Protein AF-A0AAW3YPC3-F1 (afdb_monomer_lite)

Secondary structure (DSSP, 8-state):
--HHHHHHHHHHHHHHHHHTT--EEEE--SS-SS---HHHHHHHHHHHHT-GGGTT-EEEEEESS-GGGGSGGG--GGG-SEEEE-S-B--THHHHHHHHTT--GGGEEEEE-TTTS-HHHHHHHHHHHHHTT--EEEE--GGGT--HHHHHHHHHHHHHHHH-TT-----------

Organism: NCBI:txid290112

Structure (mmCIF, N/CA/C/O backbone):
data_AF-A0AAW3YPC3-F1
#
_entry.id   AF-A0AAW3YPC3-F1
#
loop_
_atom_site.group_PDB
_atom_site.id
_atom_site.type_symbol
_atom_site.label_atom_id
_atom_site.label_alt_id
_atom_site.label_comp_id
_atom_site.label_asym_id
_atom_site.label_entity_id
_atom_site.label_seq_id
_atom_site.pdbx_PDB_ins_code
_atom_site.Cartn_x
_atom_site.Cartn_y
_atom_site.Cartn_z
_atom_site.occupancy
_atom_site.B_iso_or_equiv
_atom_site.auth_seq_id
_atom_site.auth_comp_id
_atom_site.auth_asym_id
_atom_site.auth_atom_id
_atom_site.pdbx_PDB_model_num
ATOM 1 N N . MET A 1 1 ? 16.795 8.755 -16.588 1.00 81.75 1 MET A N 1
ATOM 2 C CA . MET A 1 1 ? 17.817 7.717 -16.317 1.00 81.75 1 MET A CA 1
ATOM 3 C C . MET A 1 1 ? 17.910 6.808 -17.542 1.00 81.75 1 MET A C 1
ATOM 5 O O . MET A 1 1 ? 16.939 6.751 -18.286 1.00 81.75 1 MET A O 1
ATOM 9 N N . SER A 1 2 ? 19.045 6.158 -17.826 1.00 94.81 2 SER A N 1
ATOM 10 C CA . SER A 1 2 ? 19.078 5.137 -18.890 1.00 94.81 2 SER A CA 1
ATOM 11 C C . SER A 1 2 ? 18.415 3.848 -18.399 1.00 94.81 2 SER A C 1
ATOM 13 O O . SER A 1 2 ? 18.423 3.576 -17.200 1.00 94.81 2 SER A O 1
ATOM 15 N N . GLN A 1 3 ? 17.896 3.026 -19.312 1.00 96.44 3 GLN A N 1
ATOM 16 C CA . GLN A 1 3 ? 17.293 1.740 -18.948 1.00 96.44 3 GLN A CA 1
ATOM 17 C C . GLN A 1 3 ? 18.269 0.839 -18.173 1.00 96.44 3 GLN A C 1
ATOM 19 O O . GLN A 1 3 ? 17.887 0.245 -17.172 1.00 96.44 3 GLN A O 1
ATOM 24 N N . ALA A 1 4 ? 19.545 0.800 -18.572 1.00 98.00 4 ALA A N 1
ATOM 25 C CA . ALA A 1 4 ? 20.574 0.037 -17.863 1.00 98.00 4 ALA A CA 1
ATOM 26 C C . ALA A 1 4 ? 20.749 0.502 -16.407 1.00 98.00 4 ALA A C 1
ATOM 28 O O . ALA A 1 4 ? 20.844 -0.322 -15.504 1.00 98.00 4 ALA A O 1
ATOM 29 N N . ALA A 1 5 ? 20.733 1.816 -16.161 1.00 97.69 5 ALA A N 1
ATOM 30 C CA . ALA A 1 5 ? 20.821 2.343 -14.802 1.00 97.69 5 ALA A CA 1
ATOM 31 C C . ALA A 1 5 ? 19.557 2.034 -13.974 1.00 97.69 5 ALA A C 1
ATOM 33 O O . ALA A 1 5 ? 19.680 1.734 -12.789 1.00 97.69 5 ALA A O 1
ATOM 34 N N . CYS A 1 6 ? 18.368 2.032 -14.591 1.00 97.94 6 CYS A N 1
ATOM 35 C CA . CYS A 1 6 ? 17.129 1.596 -13.936 1.00 97.94 6 CYS A CA 1
ATOM 36 C C . CYS A 1 6 ? 17.179 0.116 -13.531 1.00 97.94 6 CYS A C 1
ATOM 38 O O . CYS A 1 6 ? 16.780 -0.213 -12.418 1.00 97.94 6 CYS A O 1
ATOM 40 N N . ILE A 1 7 ? 17.705 -0.757 -14.399 1.00 98.38 7 ILE A N 1
ATOM 41 C CA . ILE A 1 7 ? 17.885 -2.188 -14.105 1.00 98.38 7 ILE A CA 1
ATOM 42 C C . ILE A 1 7 ? 18.841 -2.368 -12.925 1.00 98.38 7 ILE A C 1
ATOM 44 O O . ILE A 1 7 ? 18.492 -3.024 -11.952 1.00 98.38 7 ILE A O 1
ATOM 48 N N . THR A 1 8 ? 20.009 -1.720 -12.953 1.00 98.50 8 THR A N 1
ATOM 49 C CA . THR A 1 8 ? 20.975 -1.807 -11.847 1.00 98.50 8 THR A CA 1
ATOM 50 C C . THR A 1 8 ? 20.405 -1.279 -10.528 1.00 98.50 8 THR A C 1
ATOM 52 O O . THR A 1 8 ? 20.707 -1.822 -9.467 1.00 98.50 8 THR A O 1
ATOM 55 N N . L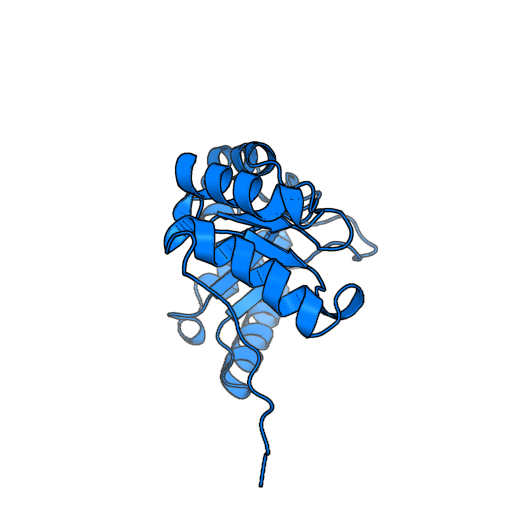EU A 1 9 ? 19.590 -0.219 -10.560 1.00 98.12 9 LEU A N 1
ATOM 56 C CA . LEU A 1 9 ? 18.895 0.263 -9.365 1.00 98.12 9 LEU A CA 1
ATOM 57 C C . LEU A 1 9 ? 17.900 -0.784 -8.844 1.00 98.12 9 LEU A C 1
ATOM 59 O O . LEU A 1 9 ? 17.943 -1.119 -7.663 1.00 98.12 9 LEU A O 1
ATOM 63 N N . ALA A 1 10 ? 17.056 -1.328 -9.722 1.00 98.56 10 ALA A N 1
ATOM 64 C CA . ALA A 1 10 ? 16.091 -2.367 -9.378 1.00 98.56 10 ALA A CA 1
ATOM 65 C C . ALA A 1 10 ? 16.763 -3.612 -8.776 1.00 98.56 10 ALA A C 1
ATOM 67 O O . ALA A 1 10 ? 16.300 -4.125 -7.762 1.00 98.56 10 ALA A O 1
ATOM 68 N N . GLU A 1 11 ? 17.879 -4.068 -9.349 1.00 98.56 11 GLU A N 1
ATOM 69 C CA . GLU A 1 11 ? 18.655 -5.202 -8.832 1.00 98.56 11 GLU A CA 1
ATOM 70 C C . GLU A 1 11 ? 19.138 -4.960 -7.403 1.00 98.56 11 GLU A C 1
ATOM 72 O O . GLU A 1 11 ? 18.956 -5.822 -6.550 1.00 98.56 11 GLU A O 1
ATOM 77 N N . LYS A 1 12 ? 19.677 -3.769 -7.116 1.00 98.69 12 LYS A N 1
ATOM 78 C CA . LYS A 1 12 ? 20.119 -3.413 -5.761 1.00 98.69 12 LYS A CA 1
ATOM 79 C C . LYS A 1 12 ? 18.969 -3.398 -4.764 1.00 98.69 12 LYS A C 1
ATOM 81 O O . LYS A 1 12 ? 19.119 -3.918 -3.666 1.00 98.69 12 LYS A O 1
ATOM 86 N N . MET A 1 13 ? 17.822 -2.843 -5.158 1.00 98.62 13 MET A N 1
ATOM 87 C CA . MET A 1 13 ? 16.628 -2.848 -4.312 1.00 98.62 13 MET A CA 1
ATOM 88 C C . MET A 1 13 ? 16.193 -4.288 -4.015 1.00 98.62 13 MET A C 1
ATOM 90 O O . MET A 1 13 ? 15.977 -4.632 -2.860 1.00 98.62 13 MET A O 1
ATOM 94 N N . VAL A 1 14 ? 16.132 -5.160 -5.027 1.00 98.75 14 VAL A N 1
ATOM 95 C CA . VAL A 1 14 ? 15.781 -6.580 -4.844 1.00 98.75 14 VAL A CA 1
ATOM 96 C C . VAL A 1 14 ? 16.811 -7.320 -3.985 1.00 98.75 14 VAL A C 1
ATOM 98 O O . VAL A 1 14 ? 16.429 -8.152 -3.158 1.00 98.75 14 VAL A O 1
ATOM 101 N N . ASP A 1 15 ? 18.101 -7.038 -4.148 1.00 98.56 15 ASP A N 1
ATOM 102 C CA . ASP A 1 15 ? 19.147 -7.635 -3.320 1.00 98.56 15 ASP A CA 1
ATOM 103 C C . ASP A 1 15 ? 19.001 -7.204 -1.852 1.00 98.56 15 ASP A C 1
ATOM 105 O O . ASP A 1 15 ? 19.067 -8.066 -0.981 1.00 98.56 15 ASP A O 1
ATOM 109 N N . ASP A 1 16 ? 18.702 -5.934 -1.554 1.00 98.50 16 ASP A N 1
ATOM 110 C CA . ASP A 1 16 ? 18.431 -5.476 -0.181 1.00 98.50 16 ASP A CA 1
ATOM 111 C C . ASP A 1 16 ? 17.230 -6.202 0.432 1.00 98.50 16 ASP A C 1
ATOM 113 O O . ASP A 1 16 ? 17.311 -6.719 1.549 1.00 98.50 16 ASP A O 1
ATOM 117 N N . ILE A 1 17 ? 16.133 -6.326 -0.318 1.00 98.31 17 ILE A N 1
ATOM 118 C CA . ILE A 1 17 ? 14.953 -7.064 0.140 1.00 98.31 17 ILE A CA 1
ATOM 119 C C . ILE A 1 17 ? 15.295 -8.512 0.502 1.00 98.31 17 ILE A C 1
ATOM 121 O O . ILE A 1 17 ? 14.795 -9.035 1.497 1.00 98.31 17 ILE A O 1
ATOM 125 N N . ASN A 1 18 ? 16.161 -9.169 -0.266 1.00 97.88 18 ASN A N 1
ATOM 126 C CA . ASN A 1 18 ? 16.576 -10.539 0.027 1.00 97.88 18 ASN A CA 1
ATOM 127 C C . ASN A 1 18 ? 17.592 -10.622 1.171 1.00 97.88 18 ASN A C 1
ATOM 129 O O . ASN A 1 18 ? 17.463 -11.489 2.033 1.00 97.88 18 ASN A O 1
ATOM 133 N N . ASN A 1 19 ? 18.557 -9.706 1.217 1.00 98.31 19 ASN A N 1
ATOM 134 C CA . ASN A 1 19 ? 19.588 -9.656 2.252 1.00 98.31 19 ASN A CA 1
ATOM 135 C C . ASN A 1 19 ? 18.988 -9.440 3.644 1.00 98.31 19 ASN A C 1
ATOM 137 O O . ASN A 1 19 ? 19.455 -10.033 4.616 1.00 98.31 19 ASN A O 1
ATOM 141 N N . PHE A 1 20 ? 17.947 -8.612 3.734 1.00 98.19 20 PHE A N 1
ATOM 142 C CA . PHE A 1 20 ? 17.268 -8.307 4.991 1.00 98.19 20 PHE A CA 1
ATOM 143 C C . PHE A 1 20 ? 16.020 -9.164 5.241 1.00 98.19 20 PHE A C 1
ATOM 145 O O . PHE A 1 20 ? 15.387 -9.012 6.283 1.00 98.19 20 PHE A O 1
ATOM 152 N N . GLY A 1 21 ? 15.671 -10.073 4.324 1.00 97.81 21 GLY A N 1
ATOM 153 C CA . GLY A 1 21 ? 14.504 -10.946 4.467 1.00 97.81 21 GLY A CA 1
ATOM 154 C C . GLY A 1 21 ? 13.173 -10.189 4.499 1.00 97.81 21 GLY A C 1
ATOM 155 O O . GLY A 1 21 ? 12.268 -10.587 5.224 1.00 97.81 21 GLY A O 1
ATOM 156 N N . LEU A 1 22 ? 13.066 -9.091 3.748 1.00 98.44 22 LEU A N 1
ATOM 157 C CA . LEU A 1 22 ? 11.871 -8.252 3.673 1.00 98.44 22 LEU A CA 1
ATOM 158 C C . LEU A 1 22 ? 10.849 -8.809 2.667 1.00 98.44 22 LEU A C 1
ATOM 160 O O . LEU A 1 22 ? 11.186 -9.544 1.728 1.00 98.44 22 LEU A O 1
ATOM 164 N N . ASP A 1 23 ? 9.592 -8.404 2.841 1.00 98.31 23 ASP A N 1
ATOM 165 C CA . ASP A 1 23 ? 8.449 -8.917 2.075 1.00 98.31 23 ASP A CA 1
ATOM 166 C C . ASP A 1 23 ? 8.148 -8.134 0.791 1.00 98.31 23 ASP A C 1
ATOM 168 O O . ASP A 1 23 ? 7.307 -8.551 -0.005 1.00 98.31 23 ASP A O 1
ATOM 172 N N . GLY A 1 24 ? 8.807 -6.996 0.560 1.00 98.19 24 GLY A N 1
ATOM 173 C CA . GLY A 1 24 ? 8.490 -6.154 -0.587 1.00 98.19 24 GLY A CA 1
ATOM 174 C C . GLY A 1 24 ? 9.087 -4.754 -0.550 1.00 98.19 24 GLY A C 1
ATOM 175 O O . GLY A 1 24 ? 9.871 -4.416 0.332 1.00 98.19 24 GLY A O 1
ATOM 176 N N . ILE A 1 25 ? 8.696 -3.949 -1.534 1.00 98.62 25 ILE A N 1
ATOM 177 C CA . ILE A 1 25 ? 9.134 -2.569 -1.755 1.00 98.62 25 ILE A CA 1
ATOM 178 C C . ILE A 1 25 ? 7.890 -1.697 -1.898 1.00 98.62 25 ILE A C 1
ATOM 180 O O . ILE A 1 25 ? 7.039 -1.993 -2.734 1.00 98.62 25 ILE A O 1
ATOM 184 N N . ASN A 1 26 ? 7.834 -0.593 -1.153 1.00 98.25 26 ASN A N 1
ATOM 185 C CA . ASN A 1 26 ? 6.875 0.484 -1.384 1.00 98.25 26 ASN A CA 1
ATOM 186 C C . ASN A 1 26 ? 7.574 1.683 -2.030 1.00 98.25 26 ASN A C 1
ATOM 188 O O . ASN A 1 26 ? 8.608 2.129 -1.533 1.00 98.25 26 ASN A O 1
ATOM 192 N N . ILE A 1 27 ? 7.005 2.211 -3.113 1.00 97.25 27 ILE A N 1
ATOM 193 C CA . ILE A 1 27 ? 7.538 3.375 -3.825 1.00 97.25 27 ILE A CA 1
ATOM 194 C C . ILE A 1 27 ? 6.745 4.625 -3.453 1.00 97.25 27 ILE A C 1
ATOM 196 O O . ILE A 1 27 ? 5.531 4.678 -3.647 1.00 97.25 27 ILE A O 1
ATOM 200 N N . ASP A 1 28 ? 7.457 5.639 -2.981 1.00 95.62 28 ASP A N 1
ATOM 201 C CA . ASP A 1 28 ? 6.935 6.956 -2.634 1.00 95.62 28 ASP A CA 1
ATOM 202 C C . ASP A 1 28 ? 7.843 8.020 -3.270 1.00 95.62 28 ASP A C 1
ATOM 204 O O . ASP A 1 28 ? 9.040 8.071 -2.987 1.00 95.62 28 ASP A O 1
ATOM 208 N N . ASP A 1 29 ? 7.296 8.797 -4.206 1.00 92.50 29 ASP A N 1
ATOM 209 C CA . ASP A 1 29 ? 8.035 9.759 -5.038 1.00 92.50 29 ASP A CA 1
ATOM 210 C C . ASP A 1 29 ? 7.501 11.181 -4.827 1.00 92.50 29 ASP A C 1
ATOM 212 O O . ASP A 1 29 ? 7.025 11.837 -5.749 1.00 92.50 29 ASP A O 1
ATOM 216 N N . GLU A 1 30 ? 7.532 11.638 -3.576 1.00 88.69 30 GLU A N 1
ATOM 217 C CA . GLU A 1 30 ? 6.995 12.946 -3.178 1.00 88.69 30 GLU A CA 1
ATOM 218 C C . GLU A 1 30 ? 8.044 14.070 -3.078 1.00 88.69 30 GLU A C 1
ATOM 220 O O . GLU A 1 30 ? 7.707 15.243 -3.227 1.00 88.69 30 GLU A O 1
ATOM 225 N N . TYR A 1 31 ? 9.320 13.748 -2.831 1.00 89.50 31 TYR A N 1
ATOM 226 C CA . TYR A 1 31 ? 10.343 14.747 -2.451 1.00 89.50 31 TYR A CA 1
ATOM 227 C C . TYR A 1 31 ? 11.542 14.818 -3.403 1.00 89.50 31 TYR A C 1
ATOM 229 O O . TYR A 1 31 ? 12.550 15.475 -3.117 1.00 89.50 31 TYR A O 1
ATOM 237 N N . SER A 1 32 ? 11.447 14.153 -4.551 1.00 87.81 32 SER A N 1
ATOM 238 C CA . SER A 1 32 ? 12.427 14.283 -5.621 1.00 87.81 32 SER A CA 1
ATOM 239 C C . SER A 1 32 ? 12.432 15.726 -6.151 1.00 87.81 32 SER A C 1
ATOM 241 O O . SER A 1 32 ? 11.401 16.271 -6.524 1.00 87.81 32 SER A O 1
ATOM 243 N N . MET A 1 33 ? 13.606 16.365 -6.211 1.00 82.75 33 MET A N 1
ATOM 244 C CA . MET A 1 33 ? 13.745 17.768 -6.661 1.00 82.75 33 MET A CA 1
ATOM 245 C C . MET A 1 33 ? 13.588 17.963 -8.180 1.00 82.75 33 MET A C 1
ATOM 247 O O . MET A 1 33 ? 13.645 19.092 -8.665 1.00 82.75 33 MET A O 1
ATOM 251 N N . GLN A 1 34 ? 13.478 16.879 -8.945 1.00 80.00 34 GLN A N 1
ATOM 252 C CA . GLN A 1 34 ? 13.324 16.903 -10.398 1.00 80.00 34 GLN A CA 1
ATOM 253 C C . GLN A 1 34 ? 11.971 16.316 -10.777 1.00 80.00 34 GLN A C 1
ATOM 255 O O . GLN A 1 34 ? 11.479 15.421 -10.095 1.00 80.00 34 GLN A O 1
ATOM 260 N N . GLU A 1 35 ? 11.404 16.794 -11.885 1.00 74.44 35 GLU A N 1
ATOM 261 C CA . GLU A 1 35 ? 10.170 16.231 -12.428 1.00 74.44 35 GLU A CA 1
ATOM 262 C C . GLU A 1 35 ? 10.322 14.732 -12.716 1.00 74.44 35 GLU A C 1
ATOM 264 O O . GLU A 1 35 ? 11.354 14.261 -13.212 1.00 74.44 35 GLU A O 1
ATOM 269 N N . GLY A 1 36 ? 9.258 13.989 -12.413 1.00 72.12 36 GLY A N 1
ATOM 270 C CA . GLY A 1 36 ? 9.188 12.551 -12.608 1.00 72.12 36 GLY A CA 1
ATOM 271 C C . GLY A 1 36 ? 9.405 12.150 -14.066 1.00 72.12 36 GLY A C 1
ATOM 272 O O . GLY A 1 36 ? 8.710 12.604 -14.974 1.00 72.12 36 GLY A O 1
ATOM 273 N N . ASN A 1 37 ? 10.352 11.243 -14.309 1.00 87.75 37 ASN A N 1
ATOM 274 C CA . ASN A 1 37 ? 10.534 10.635 -15.624 1.00 87.75 37 ASN A CA 1
ATOM 275 C C . ASN A 1 37 ? 9.742 9.324 -15.691 1.00 87.75 37 ASN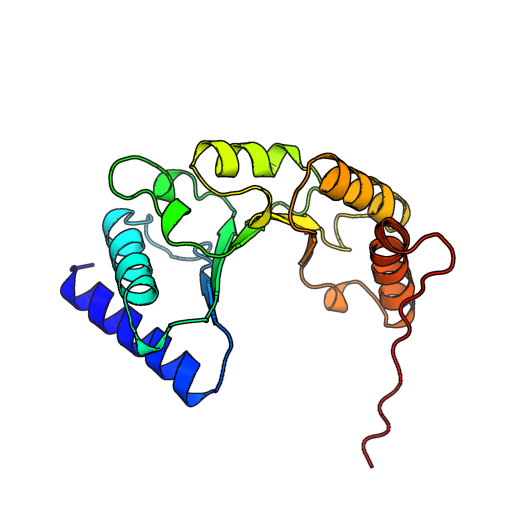 A C 1
ATOM 277 O O . ASN A 1 37 ? 10.220 8.286 -15.226 1.00 87.75 37 ASN A O 1
ATOM 281 N N . THR A 1 38 ? 8.554 9.369 -16.296 1.00 93.19 38 THR A N 1
ATOM 282 C CA . THR A 1 38 ? 7.618 8.230 -16.377 1.00 93.19 38 THR A CA 1
ATOM 283 C C . THR A 1 38 ? 8.255 6.970 -16.964 1.00 93.19 38 THR A C 1
ATOM 285 O O . THR A 1 38 ? 8.052 5.875 -16.448 1.00 93.19 38 THR A O 1
ATOM 288 N N . GLN A 1 39 ? 9.105 7.116 -17.983 1.00 95.81 39 GLN A N 1
ATOM 289 C CA . GLN A 1 39 ? 9.804 5.994 -18.608 1.00 95.81 39 GLN A CA 1
ATOM 290 C C . GLN A 1 39 ? 10.822 5.332 -17.670 1.00 95.81 39 GLN A C 1
ATOM 292 O O . GLN A 1 39 ? 10.909 4.106 -17.619 1.00 95.81 39 GLN A O 1
ATOM 297 N N . SER A 1 40 ? 11.588 6.133 -16.925 1.00 95.69 40 SER A N 1
ATOM 298 C CA . SER A 1 40 ? 12.561 5.628 -15.951 1.00 95.69 40 SER A CA 1
ATOM 299 C C . SER A 1 40 ? 11.849 4.951 -14.784 1.00 95.69 40 SER A C 1
ATOM 301 O O . SER A 1 40 ? 12.266 3.874 -14.369 1.00 95.69 40 SER A O 1
ATOM 303 N N . PHE A 1 41 ? 10.761 5.552 -14.294 1.00 96.50 41 PHE A N 1
ATOM 304 C CA . PHE A 1 41 ? 9.921 4.978 -13.245 1.00 96.50 41 PHE A CA 1
ATOM 305 C C . PHE A 1 41 ? 9.377 3.609 -13.675 1.00 96.50 41 PHE A C 1
ATOM 307 O O . PHE A 1 41 ? 9.595 2.609 -12.993 1.00 96.50 41 PHE A O 1
ATOM 314 N N . TYR A 1 42 ? 8.789 3.534 -14.873 1.00 98.00 42 TYR A N 1
ATOM 315 C CA . TYR A 1 42 ? 8.324 2.281 -15.461 1.00 98.00 42 TYR A CA 1
ATOM 316 C C . TYR A 1 42 ? 9.437 1.234 -15.576 1.00 98.00 42 TYR A C 1
ATOM 318 O O . TYR A 1 42 ? 9.236 0.094 -15.171 1.00 98.00 42 TYR A O 1
ATOM 326 N N . TRP A 1 43 ? 10.626 1.593 -16.077 1.00 98.50 43 TRP A N 1
ATOM 327 C CA . TRP A 1 43 ? 11.733 0.638 -16.203 1.00 98.50 43 TRP A CA 1
ATOM 328 C C . TRP A 1 43 ? 12.213 0.086 -14.862 1.00 98.50 43 TRP A C 1
ATOM 330 O O . TRP A 1 43 ? 12.550 -1.096 -14.798 1.00 98.50 43 TRP A O 1
ATOM 340 N N . VAL A 1 44 ? 12.241 0.900 -13.802 1.00 98.44 44 VAL A N 1
ATOM 341 C CA . VAL A 1 44 ? 12.583 0.416 -12.455 1.00 98.44 44 VAL A CA 1
ATOM 342 C C . VAL A 1 44 ? 11.540 -0.597 -11.987 1.00 98.44 44 VAL A C 1
ATOM 344 O O . VAL A 1 44 ? 11.904 -1.726 -11.661 1.00 98.44 44 VAL A O 1
ATOM 347 N N . LEU A 1 45 ? 10.250 -0.243 -12.019 1.00 98.56 45 LEU A N 1
ATOM 348 C CA . LEU A 1 45 ? 9.177 -1.129 -11.551 1.00 98.56 45 LEU A CA 1
ATOM 349 C C . LEU A 1 45 ? 9.087 -2.409 -12.389 1.00 98.56 45 LEU A C 1
ATOM 351 O O . LEU A 1 45 ? 8.961 -3.495 -11.831 1.00 98.56 45 LEU A O 1
ATOM 355 N N . GLN A 1 46 ? 9.224 -2.305 -13.712 1.00 98.50 46 GLN A N 1
ATOM 356 C CA . GLN A 1 46 ? 9.237 -3.457 -14.613 1.00 98.50 46 GLN A CA 1
ATOM 357 C C . GLN A 1 46 ? 10.404 -4.399 -14.293 1.00 98.50 46 GLN A C 1
ATOM 359 O O . GLN A 1 46 ? 10.227 -5.616 -14.286 1.00 98.50 46 GLN A O 1
ATOM 364 N N . SER A 1 47 ? 11.586 -3.846 -14.007 1.00 98.62 47 SER A N 1
ATOM 365 C CA . SER A 1 47 ? 12.771 -4.642 -13.677 1.00 98.62 47 SER A CA 1
ATOM 366 C C . SER A 1 47 ? 12.640 -5.332 -12.319 1.00 98.62 47 SER A C 1
ATOM 368 O O . SER A 1 47 ? 13.072 -6.472 -12.193 1.00 98.62 47 SER A O 1
ATOM 370 N N . ILE A 1 48 ? 12.024 -4.684 -11.321 1.00 98.75 48 ILE A N 1
ATOM 371 C CA . ILE A 1 48 ? 11.713 -5.313 -10.025 1.00 98.75 48 ILE A CA 1
ATOM 372 C C . ILE A 1 48 ? 10.697 -6.442 -10.225 1.00 98.75 48 ILE A C 1
ATOM 374 O O . ILE A 1 48 ? 10.955 -7.574 -9.824 1.00 98.75 48 ILE A O 1
ATOM 378 N N . HIS A 1 49 ? 9.571 -6.146 -10.881 1.00 98.19 49 HIS A N 1
ATOM 379 C CA . HIS A 1 49 ? 8.474 -7.090 -11.106 1.00 98.19 49 HIS A CA 1
ATOM 380 C C . HIS A 1 49 ? 8.928 -8.343 -11.872 1.00 98.19 49 HIS A C 1
ATOM 382 O O . HIS A 1 49 ? 8.528 -9.454 -11.543 1.00 98.19 49 HIS A O 1
ATOM 388 N N . GLY A 1 50 ? 9.789 -8.178 -12.880 1.00 98.12 50 GLY A N 1
ATOM 389 C CA . GLY A 1 50 ? 10.331 -9.284 -13.673 1.00 98.12 50 GLY A CA 1
ATOM 390 C C . GLY A 1 50 ? 11.515 -10.026 -13.038 1.00 98.12 50 GLY A C 1
ATOM 391 O O . GLY A 1 50 ? 12.029 -10.965 -13.647 1.00 98.12 50 GLY A O 1
ATOM 392 N N . ASN A 1 51 ? 11.993 -9.618 -11.859 1.00 98.50 51 ASN A N 1
ATOM 393 C CA . ASN A 1 51 ? 13.143 -10.247 -11.216 1.00 98.50 51 ASN A CA 1
ATOM 394 C C . ASN A 1 51 ? 12.716 -11.518 -10.469 1.00 98.50 51 ASN A C 1
ATOM 396 O O . ASN A 1 51 ? 11.959 -11.454 -9.505 1.00 98.50 51 ASN A O 1
ATOM 400 N N . SER A 1 52 ? 13.264 -12.676 -10.842 1.00 98.00 52 SER A N 1
ATOM 401 C CA . SER A 1 52 ? 12.921 -13.958 -10.205 1.00 98.00 52 SER A CA 1
ATOM 402 C C . SER A 1 52 ? 13.257 -14.015 -8.710 1.00 98.00 52 SER A C 1
ATOM 404 O O . SER A 1 52 ? 12.635 -14.763 -7.967 1.00 98.00 52 SER A O 1
ATOM 406 N N . LYS A 1 53 ? 14.222 -13.219 -8.228 1.00 98.19 53 LYS A N 1
ATOM 407 C CA . LYS A 1 53 ? 14.522 -13.107 -6.788 1.00 98.19 53 LYS A CA 1
ATOM 408 C C . LYS A 1 53 ? 13.485 -12.272 -6.021 1.00 98.19 53 LYS A C 1
ATOM 410 O O . LYS A 1 53 ? 13.579 -12.151 -4.801 1.00 98.19 53 LYS A O 1
ATOM 415 N N . PHE A 1 54 ? 12.550 -11.640 -6.724 1.00 98.50 54 PHE A N 1
ATOM 416 C CA . PHE A 1 54 ? 11.451 -10.866 -6.157 1.00 98.50 54 PHE A CA 1
ATOM 417 C C . PHE A 1 54 ? 10.109 -11.617 -6.227 1.00 98.50 54 PHE A C 1
ATOM 419 O O . PHE A 1 54 ? 9.081 -11.098 -5.804 1.00 98.50 54 PHE A O 1
ATOM 426 N N . GLU A 1 55 ? 10.102 -12.854 -6.731 1.00 96.69 55 GLU A N 1
ATOM 427 C CA . GLU A 1 55 ? 8.891 -13.666 -6.834 1.00 96.69 55 GLU A CA 1
ATOM 428 C C . GLU A 1 55 ? 8.227 -13.867 -5.459 1.00 96.69 55 GLU A C 1
ATOM 430 O O . GLU A 1 55 ? 8.887 -14.146 -4.456 1.00 96.69 55 GLU A O 1
ATOM 435 N N . GLY A 1 56 ? 6.905 -13.685 -5.409 1.00 96.56 56 GLY A N 1
ATOM 436 C CA . GLY A 1 56 ? 6.113 -13.782 -4.179 1.00 96.56 56 GLY A CA 1
ATOM 437 C C . GLY A 1 56 ? 6.212 -12.576 -3.237 1.00 96.56 56 GLY A C 1
ATOM 438 O O . GLY A 1 56 ? 5.583 -12.595 -2.180 1.00 96.56 56 GLY A O 1
ATOM 439 N N . LYS A 1 57 ? 6.967 -11.530 -3.598 1.00 98.25 57 LYS A N 1
ATOM 440 C CA . LYS A 1 57 ? 7.099 -10.293 -2.816 1.00 98.25 57 LYS A CA 1
ATOM 441 C C . LYS A 1 57 ? 6.151 -9.201 -3.315 1.00 98.25 57 LYS A C 1
ATOM 443 O O . LYS A 1 57 ? 5.660 -9.249 -4.442 1.00 98.25 57 LYS A O 1
ATOM 448 N N . LYS A 1 58 ? 5.891 -8.199 -2.473 1.00 98.31 58 LYS A N 1
ATOM 449 C CA . LYS A 1 58 ? 4.988 -7.084 -2.792 1.00 98.31 58 LYS A CA 1
ATOM 450 C C . LYS A 1 58 ? 5.728 -5.916 -3.436 1.00 98.31 58 LYS A C 1
ATOM 452 O O . LYS A 1 58 ? 6.704 -5.429 -2.876 1.00 98.31 58 LYS A O 1
ATOM 457 N N . LEU A 1 59 ? 5.235 -5.422 -4.567 1.00 98.75 59 LEU A N 1
ATOM 458 C CA . LEU A 1 59 ? 5.660 -4.149 -5.153 1.00 98.75 59 LEU A CA 1
ATOM 459 C C . LEU A 1 59 ? 4.497 -3.168 -5.059 1.00 98.75 59 LEU A C 1
ATOM 461 O O . LEU A 1 59 ? 3.511 -3.302 -5.781 1.00 98.75 59 LEU A O 1
ATOM 465 N N . THR A 1 60 ? 4.598 -2.203 -4.157 1.00 98.62 60 THR A N 1
ATOM 466 C CA . THR A 1 60 ? 3.492 -1.311 -3.809 1.00 98.62 60 THR A CA 1
ATOM 467 C C . THR A 1 60 ? 3.843 0.142 -4.072 1.00 98.62 60 THR A C 1
ATOM 469 O O . THR A 1 60 ? 5.013 0.498 -4.252 1.00 98.62 60 THR A O 1
ATOM 472 N N . LYS A 1 61 ? 2.823 0.998 -4.112 1.00 98.25 61 LYS A N 1
ATOM 473 C CA . LYS A 1 61 ? 3.005 2.429 -4.345 1.00 98.25 61 LYS A CA 1
ATOM 474 C C . LYS A 1 61 ? 2.148 3.274 -3.404 1.00 98.25 61 LYS A C 1
ATOM 476 O O . LYS A 1 61 ? 0.962 3.001 -3.232 1.00 98.25 61 LYS A O 1
ATOM 481 N N . ALA A 1 62 ? 2.759 4.334 -2.878 1.00 97.81 62 ALA A N 1
ATOM 482 C CA . ALA A 1 62 ? 2.075 5.487 -2.310 1.00 97.81 62 ALA A CA 1
ATOM 483 C C . ALA A 1 62 ? 1.408 6.291 -3.441 1.00 97.81 62 ALA A C 1
ATOM 485 O O . ALA A 1 62 ? 2.076 6.747 -4.382 1.00 97.81 62 ALA A O 1
ATOM 486 N N . LEU A 1 63 ? 0.082 6.386 -3.370 1.00 97.44 63 LEU A N 1
ATOM 487 C CA . LEU A 1 63 ? -0.788 6.928 -4.403 1.00 97.44 63 LEU A CA 1
ATOM 488 C C . LEU A 1 63 ? -1.132 8.393 -4.104 1.00 97.44 63 LEU A C 1
ATOM 490 O O . LEU A 1 63 ? -2.085 8.692 -3.379 1.00 97.44 63 LEU A O 1
ATOM 494 N N . TRP A 1 64 ? -0.311 9.299 -4.637 1.00 94.75 64 TRP A N 1
ATOM 495 C CA . TRP A 1 64 ? -0.454 10.747 -4.482 1.00 94.75 64 TRP A CA 1
ATOM 496 C C . TRP A 1 64 ? 0.239 11.500 -5.612 1.00 94.75 64 TRP A C 1
ATOM 498 O O . TRP A 1 64 ? 1.405 11.247 -5.907 1.00 94.75 64 TRP A O 1
ATOM 508 N N . SER A 1 65 ? -0.473 12.450 -6.230 1.00 91.88 65 SER A N 1
ATOM 509 C CA . SER A 1 65 ? 0.057 13.326 -7.289 1.00 91.88 65 SER A CA 1
ATOM 510 C C . SER A 1 65 ? 0.828 12.578 -8.395 1.00 91.88 65 SER A C 1
ATOM 512 O O . SER A 1 65 ? 1.862 13.034 -8.883 1.00 91.88 65 SER A O 1
AT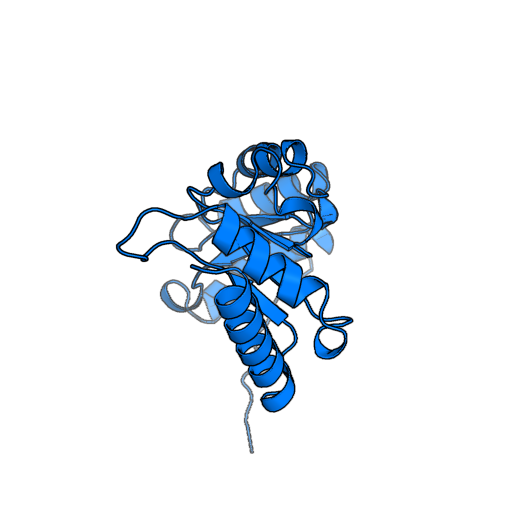OM 514 N N . ASP A 1 66 ? 0.323 11.414 -8.797 1.00 94.12 66 ASP A N 1
ATOM 515 C CA . ASP A 1 66 ? 1.078 10.386 -9.515 1.00 94.12 66 ASP A CA 1
ATOM 516 C C . ASP A 1 66 ? 0.433 9.941 -10.832 1.00 94.12 66 ASP A C 1
ATOM 518 O O . ASP A 1 66 ? 0.907 8.997 -11.466 1.00 94.12 66 ASP A O 1
ATOM 522 N N . SER A 1 67 ? -0.617 10.633 -11.281 1.00 93.94 67 SER A N 1
ATOM 523 C CA . SER A 1 67 ? -1.375 10.296 -12.496 1.00 93.94 67 SER A CA 1
ATOM 524 C C . SER A 1 67 ? -0.493 10.132 -13.740 1.00 93.94 67 SER A C 1
ATOM 526 O O . SER A 1 67 ? -0.788 9.309 -14.609 1.00 93.94 67 SER A O 1
ATOM 528 N N . ILE A 1 68 ? 0.640 10.841 -13.806 1.00 93.19 68 ILE A N 1
ATOM 529 C CA . ILE A 1 68 ? 1.625 10.713 -14.888 1.00 93.19 68 ILE A CA 1
ATOM 530 C C . ILE A 1 68 ? 2.153 9.276 -15.044 1.00 93.19 68 ILE A C 1
ATOM 532 O O . ILE A 1 68 ? 2.391 8.838 -16.171 1.00 93.19 68 ILE A O 1
ATOM 536 N N . TYR A 1 69 ? 2.273 8.514 -13.952 1.00 96.00 69 TYR A N 1
ATOM 537 C CA . TYR A 1 69 ? 2.795 7.141 -13.942 1.00 96.00 69 TYR A CA 1
ATOM 538 C C . TYR A 1 69 ? 1.769 6.093 -14.381 1.00 96.00 69 TYR A C 1
ATOM 540 O O . TYR A 1 69 ? 2.126 4.946 -14.645 1.00 96.00 69 TYR A O 1
ATOM 548 N N . PHE A 1 70 ? 0.507 6.491 -14.520 1.00 96.69 70 PHE A N 1
ATOM 549 C CA . PHE A 1 70 ? -0.599 5.618 -14.903 1.00 96.69 70 PHE A CA 1
ATOM 550 C C . PHE A 1 70 ? -1.128 5.895 -16.316 1.00 96.69 70 PHE A C 1
ATOM 552 O O . PHE A 1 70 ? -2.210 5.452 -16.696 1.00 96.69 70 PHE A O 1
ATOM 559 N N . SER A 1 71 ? -0.357 6.621 -17.127 1.00 91.12 71 SER A N 1
ATOM 560 C CA . SER A 1 71 ? -0.761 7.038 -18.468 1.00 91.12 71 SER A CA 1
ATOM 561 C C . SER A 1 71 ? 0.128 6.445 -19.568 1.00 91.12 71 SER A C 1
ATOM 563 O O . SER A 1 71 ? 1.317 6.178 -19.377 1.00 91.12 71 SER A O 1
ATOM 565 N N . GLY A 1 72 ? -0.460 6.251 -20.753 1.00 91.62 72 GLY A N 1
ATOM 566 C CA . GLY A 1 72 ? 0.262 5.861 -21.967 1.00 91.62 72 GLY A CA 1
ATOM 567 C C . GLY A 1 72 ? 0.936 4.484 -21.903 1.00 91.62 72 GLY A C 1
ATOM 568 O O . GLY A 1 72 ? 0.526 3.594 -21.162 1.00 91.62 72 GLY A O 1
ATOM 569 N N . GLY A 1 73 ? 1.986 4.305 -22.712 1.00 92.75 73 GLY A N 1
ATOM 570 C CA . GLY A 1 73 ? 2.736 3.042 -22.818 1.00 92.75 73 GLY A CA 1
ATOM 571 C C . GLY A 1 73 ? 3.620 2.705 -21.611 1.00 92.75 73 GLY A C 1
ATOM 572 O O . GLY A 1 73 ? 4.251 1.654 -21.600 1.00 92.75 73 GLY A O 1
ATOM 573 N N . THR A 1 74 ? 3.674 3.583 -20.609 1.00 96.06 74 THR A N 1
ATOM 574 C CA . THR A 1 74 ? 4.458 3.419 -19.375 1.00 96.06 74 THR A CA 1
ATOM 575 C C . THR A 1 74 ? 3.569 3.298 -18.138 1.00 96.06 74 THR A C 1
ATOM 577 O O . THR A 1 74 ? 4.033 3.554 -17.032 1.00 96.06 74 THR A O 1
ATOM 580 N N . ASN A 1 75 ? 2.294 2.937 -18.311 1.00 97.62 75 ASN A N 1
ATOM 581 C CA . ASN A 1 75 ? 1.377 2.708 -17.199 1.00 97.62 75 ASN A CA 1
ATOM 582 C C . ASN A 1 75 ? 1.881 1.552 -16.311 1.00 97.62 75 ASN A C 1
ATOM 584 O O . ASN A 1 75 ? 2.097 0.433 -16.786 1.00 97.62 75 ASN A O 1
ATOM 588 N N . VAL A 1 76 ? 2.056 1.832 -15.018 1.00 98.19 76 VAL A N 1
ATOM 589 C CA . VAL A 1 76 ? 2.584 0.880 -14.032 1.00 98.19 76 VAL A CA 1
ATOM 590 C C . VAL A 1 76 ? 1.527 0.039 -13.315 1.00 98.19 76 VAL A C 1
ATOM 592 O O . VAL A 1 76 ? 1.910 -0.844 -12.558 1.00 98.19 76 VAL A O 1
ATOM 595 N N . ALA A 1 77 ? 0.226 0.260 -13.540 1.00 98.25 77 ALA A N 1
ATOM 596 C CA . ALA A 1 77 ? -0.857 -0.399 -12.798 1.00 98.25 77 ALA A CA 1
ATOM 597 C C . ALA A 1 77 ? -0.696 -1.926 -12.726 1.00 98.25 77 ALA A C 1
ATOM 599 O O . ALA A 1 77 ? -0.735 -2.499 -11.645 1.00 98.25 77 ALA A O 1
ATOM 600 N N . SER A 1 78 ? -0.420 -2.567 -13.866 1.00 97.44 78 SER A N 1
ATOM 601 C CA . SER A 1 78 ? -0.239 -4.027 -13.956 1.00 97.44 78 SER A CA 1
ATOM 602 C C . SER A 1 78 ? 1.031 -4.571 -13.285 1.00 97.44 78 SER A C 1
ATOM 604 O O . SER A 1 78 ? 1.171 -5.781 -13.133 1.00 97.44 78 SER A O 1
ATOM 606 N N . LEU A 1 79 ? 1.972 -3.700 -12.910 1.00 98.38 79 LEU A N 1
ATOM 607 C CA . LEU A 1 79 ? 3.222 -4.086 -12.252 1.00 98.38 79 LEU A CA 1
ATOM 608 C C . LEU A 1 79 ? 3.091 -4.085 -10.724 1.00 98.38 79 LEU A C 1
ATOM 610 O O . LEU A 1 79 ? 3.902 -4.720 -10.046 1.00 98.38 79 LEU A O 1
ATOM 614 N N . LEU A 1 80 ? 2.109 -3.353 -10.191 1.00 98.62 80 LEU A N 1
ATOM 615 C CA . LEU A 1 80 ? 1.906 -3.155 -8.760 1.00 98.62 80 LEU A CA 1
ATOM 616 C C . LEU A 1 80 ? 1.063 -4.286 -8.168 1.00 98.62 80 LEU A C 1
ATOM 618 O O . LEU A 1 80 ? 0.044 -4.679 -8.729 1.00 98.62 80 LEU A O 1
ATOM 622 N N . THR A 1 81 ? 1.460 -4.769 -6.993 1.00 98.38 81 THR A N 1
ATOM 623 C CA . THR A 1 81 ? 0.669 -5.727 -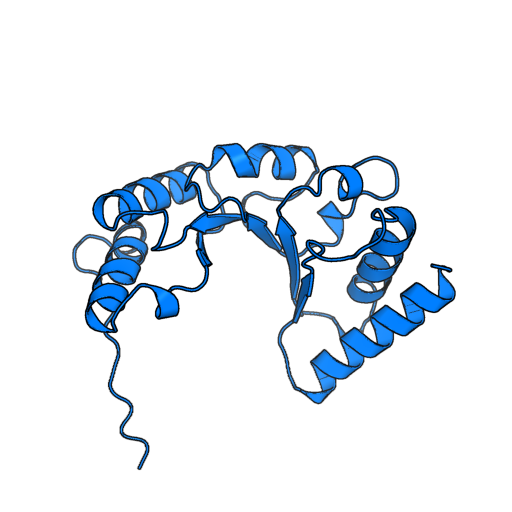6.213 1.00 98.38 81 THR A CA 1
ATOM 624 C C . THR A 1 81 ? -0.398 -5.032 -5.381 1.00 98.38 81 THR A C 1
ATOM 626 O O . THR A 1 81 ? -1.484 -5.574 -5.221 1.00 98.38 81 THR A O 1
ATOM 629 N N . GLU A 1 82 ? -0.084 -3.856 -4.824 1.00 98.56 82 GLU A N 1
ATOM 630 C CA . GLU A 1 82 ? -1.011 -3.057 -4.016 1.00 98.56 82 GLU A CA 1
ATOM 631 C C . GLU A 1 82 ? -0.763 -1.556 -4.223 1.00 98.56 82 GLU A C 1
ATOM 633 O O . GLU A 1 82 ? 0.347 -1.131 -4.558 1.00 98.56 82 GLU A O 1
ATOM 638 N N . GLY A 1 83 ? -1.795 -0.748 -3.998 1.00 98.50 83 GLY A N 1
ATOM 639 C CA . GLY A 1 83 ? -1.719 0.708 -3.980 1.00 98.50 83 GLY A CA 1
ATOM 640 C C . GLY A 1 83 ? -2.309 1.267 -2.691 1.00 98.50 83 GLY A C 1
ATOM 641 O O . GLY A 1 83 ? -3.361 0.812 -2.236 1.00 98.50 83 GLY A O 1
ATOM 642 N N . TYR A 1 84 ? -1.622 2.241 -2.103 1.00 98.31 84 TYR A N 1
ATOM 643 C CA . TYR A 1 84 ? -1.989 2.859 -0.834 1.00 98.31 84 TYR A CA 1
ATOM 644 C C . TYR A 1 84 ? -2.306 4.332 -1.063 1.00 98.31 84 TYR A C 1
ATOM 646 O O . TYR A 1 84 ? -1.417 5.104 -1.399 1.00 98.31 84 TYR A O 1
ATOM 654 N N . GLU A 1 85 ? -3.569 4.711 -0.919 1.00 97.88 85 GLU A N 1
ATOM 655 C CA . GLU A 1 85 ? -4.047 6.090 -1.072 1.00 97.88 85 GLU A CA 1
ATOM 656 C C . GLU A 1 85 ? -3.514 6.985 0.060 1.00 97.88 85 GLU A C 1
ATOM 658 O O . GLU A 1 85 ? -3.490 6.561 1.212 1.00 97.88 85 GLU A O 1
ATOM 663 N N . MET A 1 86 ? -3.021 8.188 -0.264 1.00 96.56 86 MET A N 1
ATOM 664 C CA . MET A 1 86 ? -2.209 9.013 0.656 1.00 96.56 86 MET A CA 1
ATOM 665 C C . MET A 1 86 ? -2.779 10.420 0.921 1.00 96.56 86 MET A C 1
ATOM 667 O O . MET A 1 86 ? -2.120 11.244 1.549 1.00 96.56 86 MET A O 1
ATOM 671 N N . THR A 1 87 ? -3.999 10.739 0.481 1.00 94.50 87 THR A N 1
ATOM 672 C CA . THR A 1 87 ? -4.690 11.980 0.893 1.00 94.50 87 THR A CA 1
ATOM 673 C C . THR A 1 87 ? -5.131 11.916 2.359 1.00 94.50 87 THR A C 1
ATOM 675 O O . THR A 1 87 ? -5.325 12.952 2.995 1.00 94.50 87 THR A O 1
ATOM 678 N N . TYR A 1 88 ? -5.330 10.697 2.880 1.00 94.62 88 TYR A N 1
ATOM 679 C CA . TYR A 1 88 ? -5.846 10.407 4.221 1.00 94.62 88 TYR A CA 1
ATOM 680 C C . TYR A 1 88 ? -7.241 10.979 4.505 1.00 94.62 88 TYR A C 1
ATOM 682 O O . TYR A 1 88 ? -7.621 11.154 5.667 1.00 94.62 88 TYR A O 1
ATOM 690 N N . MET A 1 89 ? -8.010 11.287 3.456 1.00 90.50 89 MET A N 1
ATOM 691 C CA . MET A 1 89 ? -9.328 11.913 3.581 1.00 90.50 89 MET A CA 1
ATOM 692 C C . MET A 1 89 ? -10.445 10.920 3.927 1.00 90.50 89 MET A C 1
ATOM 694 O O . MET A 1 89 ? -11.538 11.348 4.297 1.00 90.50 89 MET A O 1
ATOM 698 N N . GLY A 1 90 ? -10.194 9.609 3.828 1.00 91.69 90 GLY A N 1
ATOM 699 C CA . GLY A 1 90 ? -11.200 8.586 4.121 1.00 91.69 90 GLY A CA 1
ATOM 700 C C . GLY A 1 90 ? -12.344 8.519 3.101 1.00 91.69 90 GLY A C 1
ATOM 701 O O . GLY A 1 90 ? -13.428 8.046 3.437 1.00 91.69 90 GLY A O 1
ATOM 702 N N . ASP A 1 91 ? -12.115 8.968 1.865 1.00 95.69 91 ASP A N 1
ATOM 703 C CA . ASP A 1 91 ? -13.087 8.915 0.769 1.00 95.69 91 ASP A CA 1
ATOM 704 C C . ASP A 1 91 ? -12.680 7.864 -0.277 1.00 95.69 91 ASP A C 1
ATOM 706 O O . ASP A 1 91 ? -11.693 8.021 -0.994 1.00 95.69 91 ASP A O 1
ATOM 710 N N . VAL A 1 92 ? -13.466 6.789 -0.387 1.00 97.00 92 VAL A N 1
ATOM 711 C CA . VAL A 1 92 ? -13.225 5.686 -1.335 1.00 97.00 92 VAL A CA 1
ATOM 712 C C . VAL A 1 92 ? -13.234 6.122 -2.803 1.00 97.00 92 VAL A C 1
ATOM 714 O O . VAL A 1 92 ? -12.629 5.435 -3.623 1.00 97.00 92 VAL A O 1
ATOM 717 N N . SER A 1 93 ? -13.867 7.247 -3.156 1.00 97.12 93 SER A N 1
ATOM 718 C CA . SER A 1 93 ? -13.886 7.737 -4.544 1.00 97.12 93 SER A CA 1
ATOM 719 C C . SER A 1 93 ? -12.495 8.132 -5.051 1.00 97.12 93 SER A C 1
ATOM 721 O O . SER A 1 93 ? -12.228 8.102 -6.252 1.00 97.12 93 SER A O 1
ATOM 723 N N . LEU A 1 94 ? -11.561 8.415 -4.138 1.00 96.94 94 LEU A N 1
ATOM 724 C CA . LEU A 1 94 ? -10.165 8.713 -4.459 1.00 96.94 94 LEU A CA 1
ATOM 725 C C . LEU A 1 94 ? -9.425 7.501 -5.045 1.00 96.94 94 LEU A C 1
ATOM 727 O O . LEU A 1 94 ? -8.440 7.675 -5.767 1.00 96.94 94 LEU A O 1
ATOM 731 N N . LEU A 1 95 ? -9.930 6.287 -4.790 1.00 98.25 95 LEU A N 1
ATOM 732 C CA . LEU A 1 95 ? -9.416 5.040 -5.357 1.00 98.25 95 LEU A CA 1
ATOM 733 C C . LEU A 1 95 ? -9.926 4.766 -6.778 1.00 98.25 95 LEU A C 1
ATOM 735 O O . LEU A 1 95 ? -9.259 4.057 -7.535 1.00 98.25 95 LEU A O 1
ATOM 739 N N . ASP A 1 96 ? -11.069 5.337 -7.171 1.00 97.06 96 ASP A N 1
ATOM 740 C CA . ASP A 1 96 ? -11.738 5.007 -8.438 1.00 97.06 96 ASP A CA 1
ATOM 741 C C . ASP A 1 96 ? -10.866 5.334 -9.660 1.00 97.06 96 ASP A C 1
ATOM 743 O O . ASP A 1 96 ? -10.922 4.634 -10.674 1.00 97.06 96 ASP A O 1
ATOM 747 N N . GLN A 1 97 ? -10.019 6.365 -9.572 1.00 96.88 97 GLN A N 1
ATOM 748 C CA . GLN A 1 97 ? -9.081 6.697 -10.648 1.00 96.88 97 GLN A CA 1
ATOM 749 C C . GLN A 1 97 ? -8.067 5.570 -10.898 1.00 96.88 97 GLN A C 1
ATOM 751 O O . GLN A 1 97 ? -7.755 5.267 -12.046 1.00 96.88 97 GLN A O 1
ATOM 756 N N . TYR A 1 98 ? -7.601 4.887 -9.849 1.00 98.25 98 TYR A N 1
ATOM 757 C CA . TYR A 1 98 ? -6.619 3.807 -9.974 1.00 98.25 98 TYR A CA 1
ATOM 758 C C . TYR A 1 98 ? -7.250 2.532 -10.530 1.00 98.25 98 TYR A C 1
ATOM 760 O O . TYR A 1 98 ? -6.603 1.795 -11.275 1.00 98.25 98 TYR A O 1
ATOM 768 N N . VAL A 1 99 ? -8.547 2.333 -10.277 1.00 98.31 99 VAL A N 1
ATOM 769 C CA . VAL A 1 99 ? -9.341 1.312 -10.971 1.00 98.31 99 VAL A CA 1
ATOM 770 C C . VAL A 1 99 ? -9.416 1.614 -12.469 1.00 98.31 99 VAL A C 1
ATOM 772 O O . VAL A 1 99 ? -9.189 0.727 -13.289 1.00 98.31 99 VAL A O 1
ATOM 775 N N . GLN A 1 100 ? -9.661 2.871 -12.854 1.00 97.44 100 GLN A N 1
ATOM 776 C CA . GLN A 1 100 ? -9.666 3.280 -14.268 1.00 97.44 100 GLN A CA 1
ATOM 777 C C . GLN A 1 100 ? -8.288 3.132 -14.930 1.00 97.44 100 GLN A C 1
ATOM 779 O O . GLN A 1 100 ? -8.208 2.837 -16.122 1.00 97.44 100 GLN A O 1
ATOM 784 N N . TYR A 1 101 ? -7.208 3.283 -14.161 1.00 97.44 101 TYR A N 1
ATOM 785 C CA . TYR A 1 101 ? -5.844 3.022 -14.621 1.00 97.44 101 TYR A CA 1
ATOM 786 C C . TYR A 1 101 ? -5.504 1.532 -14.761 1.00 97.44 101 TYR A C 1
ATOM 788 O O . TYR A 1 101 ? -4.463 1.208 -15.337 1.00 97.44 101 TYR A O 1
ATOM 796 N N . GLY A 1 102 ? -6.382 0.637 -14.300 1.00 97.94 102 GLY A N 1
ATOM 797 C CA . GLY A 1 102 ? -6.268 -0.809 -14.477 1.00 97.94 102 GLY A CA 1
ATOM 798 C C . GLY A 1 102 ? -5.818 -1.579 -13.238 1.00 97.94 102 GLY A C 1
ATOM 799 O O . GLY A 1 102 ? -5.434 -2.736 -13.379 1.00 97.94 102 GLY A O 1
ATOM 800 N N . MET A 1 103 ? -5.832 -0.971 -12.047 1.00 98.56 103 MET A N 1
ATOM 801 C CA . MET A 1 103 ? -5.623 -1.705 -10.795 1.00 98.56 103 MET A CA 1
ATOM 802 C C . MET A 1 103 ? -6.918 -2.374 -10.327 1.00 98.56 103 MET A C 1
ATOM 804 O O . MET A 1 103 ? -8.011 -1.822 -10.461 1.00 98.56 103 MET A O 1
ATOM 808 N N . ASP A 1 104 ? -6.794 -3.544 -9.709 1.00 98.31 104 ASP A N 1
ATOM 809 C CA . ASP A 1 104 ? -7.934 -4.217 -9.095 1.00 98.31 104 ASP A CA 1
ATOM 810 C C . ASP A 1 104 ? -8.332 -3.536 -7.782 1.00 98.31 104 ASP A C 1
ATOM 812 O O . ASP A 1 104 ? -7.485 -3.177 -6.963 1.00 98.31 104 ASP A O 1
ATOM 816 N N . LYS A 1 105 ? -9.639 -3.430 -7.513 1.00 98.56 105 LYS A N 1
ATOM 817 C CA . LYS A 1 105 ? -10.134 -2.913 -6.223 1.00 98.56 105 LYS A CA 1
ATOM 818 C C . LYS A 1 105 ? -9.579 -3.693 -5.027 1.00 98.56 105 LYS A C 1
ATOM 820 O O . LYS A 1 105 ? -9.242 -3.103 -4.005 1.00 98.56 105 LYS A O 1
ATOM 825 N N . SER A 1 106 ? -9.410 -5.006 -5.179 1.00 98.12 106 SER A N 1
ATOM 826 C CA . SER A 1 106 ? -8.816 -5.889 -4.169 1.00 98.12 106 SER A CA 1
ATOM 827 C C . SER A 1 106 ? -7.315 -5.677 -3.946 1.00 98.12 106 SER A C 1
ATOM 829 O O . SER A 1 106 ? -6.757 -6.304 -3.051 1.00 98.12 106 SER A O 1
ATOM 831 N N . ALA A 1 107 ? -6.666 -4.815 -4.731 1.00 98.44 107 ALA A N 1
ATOM 832 C CA . ALA A 1 107 ? -5.282 -4.382 -4.546 1.00 98.44 107 ALA A CA 1
ATOM 833 C C . ALA A 1 107 ? -5.179 -2.953 -3.976 1.00 98.44 107 ALA A C 1
ATOM 835 O O . ALA A 1 107 ? -4.082 -2.465 -3.719 1.00 98.44 107 ALA A O 1
ATOM 836 N N . LEU A 1 108 ? -6.300 -2.253 -3.787 1.00 98.81 108 LEU A N 1
ATOM 837 C CA . LEU A 1 108 ? -6.321 -0.843 -3.406 1.00 98.81 108 LEU A CA 1
ATOM 838 C C . LEU A 1 108 ? -6.775 -0.664 -1.959 1.00 98.81 108 LEU A C 1
ATOM 840 O O . LEU A 1 108 ? -7.841 -1.148 -1.566 1.00 98.81 108 LEU A O 1
ATOM 844 N N . LEU A 1 109 ? -5.966 0.051 -1.177 1.00 98.69 109 LEU A N 1
ATOM 845 C CA . LEU A 1 109 ? -6.253 0.383 0.213 1.00 98.69 109 LEU A CA 1
ATOM 846 C C . LEU A 1 109 ? -6.439 1.893 0.364 1.00 98.69 109 LEU A C 1
ATOM 848 O O . LEU A 1 109 ? -5.629 2.686 -0.121 1.00 98.69 109 LEU A O 1
ATOM 852 N N . LEU A 1 110 ? -7.493 2.278 1.078 1.00 98.69 110 LEU A N 1
ATOM 853 C CA . LEU A 1 110 ? -7.830 3.673 1.346 1.00 98.69 110 LEU A CA 1
ATOM 854 C C . LEU A 1 110 ? -6.968 4.241 2.478 1.00 98.69 110 LEU A C 1
ATOM 856 O O . LEU A 1 110 ? -6.866 3.623 3.538 1.00 98.69 110 LEU A O 1
ATOM 860 N N . GLY A 1 111 ? -6.405 5.432 2.294 1.00 97.94 111 GLY A N 1
ATOM 861 C CA . GLY A 1 111 ? -5.646 6.118 3.325 1.00 97.94 111 GLY A CA 1
ATOM 862 C C . GLY A 1 111 ? -6.545 6.709 4.398 1.00 97.94 111 GLY A C 1
ATOM 863 O O . GLY A 1 111 ? -7.486 7.453 4.113 1.00 97.94 111 GLY A O 1
ATOM 864 N N . ILE A 1 112 ? -6.206 6.443 5.656 1.00 97.75 112 ILE A N 1
ATOM 865 C CA . ILE A 1 112 ? -6.722 7.166 6.819 1.00 97.75 112 ILE A CA 1
ATOM 866 C C . ILE A 1 112 ? -5.568 7.536 7.751 1.00 97.75 112 ILE A C 1
ATOM 868 O O . ILE A 1 112 ? -4.520 6.889 7.775 1.00 97.75 112 ILE A O 1
ATOM 872 N N . SER A 1 113 ? -5.758 8.575 8.554 1.00 96.38 113 SER A N 1
ATOM 873 C CA . SER A 1 113 ? -4.775 9.014 9.546 1.00 96.38 113 SER A CA 1
ATOM 874 C C . SER A 1 113 ? -5.507 9.478 10.793 1.00 96.38 113 SER A C 1
ATOM 876 O O . SER A 1 113 ? -6.435 10.273 10.659 1.00 96.38 113 SER A O 1
ATOM 878 N N . PRO A 1 114 ? -5.077 9.108 12.010 1.00 95.44 114 PRO A N 1
ATOM 879 C CA . PRO A 1 114 ? -5.696 9.635 13.224 1.00 95.44 114 PRO A CA 1
ATOM 880 C C . PRO A 1 114 ? -5.614 11.166 13.365 1.00 95.44 114 PRO A C 1
ATOM 882 O O . PRO A 1 114 ? -6.348 11.745 14.160 1.00 95.44 114 PRO A O 1
ATOM 885 N N . GLN A 1 115 ? -4.753 11.834 12.588 1.00 94.88 115 GLN A N 1
ATOM 886 C CA . GLN A 1 115 ? -4.717 13.296 12.498 1.00 94.88 115 GLN A CA 1
ATOM 887 C C . GLN A 1 115 ? -5.948 13.885 11.799 1.00 94.88 115 GLN A C 1
ATOM 889 O O . GLN A 1 115 ? -6.407 14.965 12.169 1.00 94.88 115 GLN A O 1
ATOM 894 N N . PHE A 1 116 ? -6.454 13.201 10.771 1.00 94.25 116 PHE A N 1
ATOM 895 C CA . PHE A 1 116 ? -7.498 13.704 9.867 1.00 94.25 116 PHE A CA 1
ATOM 896 C C . PHE A 1 116 ? -8.809 12.917 9.980 1.00 94.25 116 PHE A C 1
ATOM 898 O O . PHE A 1 116 ? -9.870 13.393 9.581 1.00 94.25 116 PHE A O 1
ATOM 905 N N . THR A 1 117 ? -8.756 11.727 10.569 1.00 95.75 117 THR A N 1
ATOM 906 C CA . THR A 1 117 ? -9.870 10.802 10.734 1.00 95.75 117 THR A CA 1
ATOM 907 C C . THR A 1 117 ? -10.209 10.680 12.214 1.00 95.75 117 THR A C 1
ATOM 909 O O . THR A 1 117 ? -9.527 10.003 12.981 1.00 95.75 117 THR A O 1
ATOM 912 N N . ALA A 1 118 ? -11.295 11.332 12.629 1.00 94.88 118 ALA A N 1
ATOM 913 C CA . ALA A 1 118 ? -11.815 11.177 13.982 1.00 94.88 118 ALA A CA 1
ATOM 914 C C . ALA A 1 118 ? -12.270 9.729 14.230 1.00 94.88 118 ALA A C 1
ATOM 916 O O . ALA A 1 118 ? -12.862 9.105 13.349 1.00 94.88 118 ALA A O 1
ATOM 917 N N . LEU A 1 119 ? -12.072 9.229 15.456 1.00 96.25 119 LEU A N 1
ATOM 918 C CA . LEU A 1 119 ? -12.463 7.874 15.872 1.00 96.25 119 LEU A CA 1
ATOM 919 C C . LEU A 1 119 ? -13.916 7.531 15.496 1.00 96.25 119 LEU A C 1
ATOM 921 O O . LEU A 1 119 ? -14.182 6.441 15.001 1.00 96.25 119 LEU A O 1
ATOM 925 N N . SER A 1 120 ? -14.841 8.482 15.667 1.00 97.00 120 SER A N 1
ATOM 926 C CA . SER A 1 120 ? -16.267 8.316 15.349 1.00 97.00 120 SER A CA 1
ATOM 927 C C . SER A 1 120 ? -16.556 8.011 13.876 1.00 97.00 120 SER A C 1
ATOM 929 O O . SER A 1 120 ? -17.637 7.521 13.565 1.00 97.00 120 SER A O 1
ATOM 931 N N . ASN A 1 121 ? -15.618 8.315 12.975 1.00 97.62 121 ASN A N 1
ATOM 932 C CA . ASN A 1 121 ? -15.769 8.136 11.532 1.00 97.62 121 ASN A CA 1
ATOM 933 C C . ASN A 1 121 ? -15.050 6.882 11.018 1.00 97.62 121 ASN A C 1
ATOM 935 O O . ASN A 1 121 ? -15.292 6.463 9.891 1.00 97.62 121 ASN A O 1
ATOM 939 N N . VAL A 1 122 ? -14.166 6.272 11.815 1.00 97.62 122 VAL A N 1
ATOM 940 C CA . VAL A 1 122 ? -13.336 5.137 11.376 1.00 97.62 122 VAL A CA 1
ATOM 941 C C . VAL A 1 122 ? -14.199 3.986 10.870 1.00 97.62 122 VAL A C 1
ATOM 943 O O . VAL A 1 122 ? -13.945 3.450 9.792 1.00 97.62 122 VAL A O 1
ATOM 946 N N . ARG A 1 123 ? -15.251 3.642 11.618 1.00 97.06 123 ARG A N 1
ATOM 947 C CA . ARG A 1 123 ? -16.134 2.533 11.267 1.00 97.06 123 ARG A CA 1
ATOM 948 C C . ARG A 1 123 ? -16.914 2.783 9.979 1.00 97.06 123 ARG A C 1
ATOM 950 O O . ARG A 1 123 ? -16.912 1.926 9.108 1.00 97.06 123 ARG A O 1
ATOM 957 N N . SER A 1 124 ? -17.508 3.967 9.812 1.00 97.88 124 SER A N 1
ATOM 958 C CA . SER A 1 124 ? -18.258 4.288 8.590 1.00 97.88 124 SER A CA 1
ATOM 959 C C . SER A 1 124 ? -17.362 4.332 7.349 1.00 97.88 124 SER A C 1
ATOM 961 O O . SER A 1 124 ? -17.786 3.925 6.267 1.00 97.88 124 SER A O 1
ATOM 963 N N . ILE A 1 125 ? -16.106 4.766 7.496 1.00 98.38 125 ILE A N 1
ATOM 964 C CA . ILE A 1 125 ? -15.107 4.696 6.421 1.00 98.38 125 ILE A CA 1
ATOM 965 C C . ILE A 1 125 ? -14.799 3.234 6.073 1.00 98.38 125 ILE A C 1
ATOM 967 O O . ILE A 1 125 ? -14.823 2.866 4.899 1.00 98.38 125 ILE A O 1
ATOM 971 N N . CYS A 1 126 ? -14.564 2.381 7.073 1.00 98.31 126 CYS A N 1
ATOM 972 C CA . CYS A 1 126 ? -14.312 0.957 6.848 1.00 98.31 126 CYS A CA 1
ATOM 973 C C . CYS A 1 126 ? -15.526 0.246 6.218 1.00 98.31 126 CYS A C 1
ATOM 975 O O . CYS A 1 126 ? -15.347 -0.566 5.310 1.00 98.31 126 CYS A O 1
ATOM 977 N N . ASP A 1 127 ? -16.754 0.589 6.625 1.00 98.19 127 ASP A N 1
ATOM 978 C CA . ASP A 1 127 ? -17.989 0.076 6.014 1.00 98.19 127 ASP A CA 1
ATOM 979 C C . ASP A 1 127 ? -18.059 0.453 4.526 1.00 98.19 127 ASP A C 1
ATOM 981 O O . ASP A 1 127 ? -18.442 -0.368 3.686 1.00 98.19 127 ASP A O 1
ATOM 985 N N . SER A 1 128 ? -17.648 1.678 4.180 1.00 98.12 128 SER A N 1
ATOM 986 C CA . SER A 1 128 ? -17.577 2.145 2.791 1.00 98.12 128 SER A CA 1
ATOM 987 C C . SER A 1 128 ? -16.545 1.365 1.974 1.00 98.12 128 SER A C 1
ATOM 989 O O . SER A 1 128 ? -16.846 0.936 0.858 1.00 98.12 128 SER A O 1
ATOM 991 N N . VAL A 1 129 ? -15.356 1.114 2.532 1.00 98.56 129 VAL A N 1
ATOM 992 C CA . VAL A 1 129 ? -14.302 0.295 1.903 1.00 98.56 129 VAL A CA 1
ATOM 993 C C . VAL A 1 129 ? -14.818 -1.112 1.590 1.00 98.56 129 VAL A C 1
ATOM 995 O O . VAL A 1 129 ? -14.705 -1.561 0.447 1.00 98.56 129 VAL A O 1
ATOM 998 N N . ILE A 1 130 ? -15.451 -1.776 2.565 1.00 97.81 130 ILE A N 1
ATOM 999 C CA . ILE A 1 130 ? -16.023 -3.121 2.389 1.00 97.81 130 ILE A CA 1
ATOM 1000 C C . ILE A 1 130 ? -17.142 -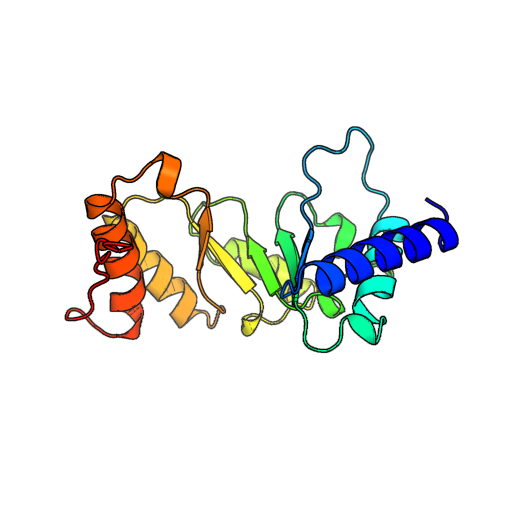3.104 1.344 1.00 97.81 130 ILE A C 1
ATOM 1002 O O . ILE A 1 130 ? -17.132 -3.912 0.415 1.00 97.81 130 ILE A O 1
ATOM 1006 N N . SER A 1 131 ? -18.085 -2.165 1.454 1.00 97.81 131 SER A N 1
ATOM 1007 C CA . SER A 1 131 ? -19.240 -2.070 0.549 1.00 97.81 131 SER A CA 1
ATOM 1008 C C . SER A 1 131 ? -18.835 -1.809 -0.902 1.00 97.81 131 SER A C 1
ATOM 1010 O O . SER A 1 131 ? -19.538 -2.217 -1.825 1.00 97.81 131 SER A O 1
ATOM 1012 N N . ASN A 1 132 ? 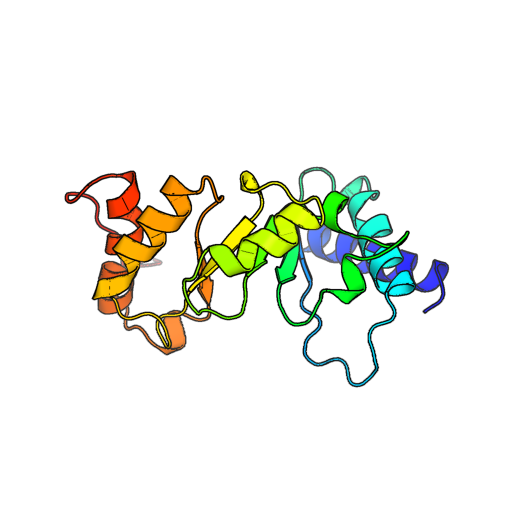-17.690 -1.157 -1.112 1.00 98.19 132 ASN A N 1
ATOM 1013 C CA . ASN A 1 132 ? -17.142 -0.875 -2.436 1.00 98.19 132 ASN A CA 1
ATOM 1014 C C . ASN A 1 132 ? -16.142 -1.927 -2.938 1.00 98.19 132 ASN A C 1
ATOM 1016 O O . ASN A 1 132 ? -15.619 -1.753 -4.042 1.00 98.19 132 ASN A O 1
ATOM 1020 N N . ALA A 1 133 ? -15.934 -3.015 -2.185 1.00 97.75 133 ALA A N 1
ATOM 1021 C CA . ALA A 1 133 ? -15.028 -4.126 -2.490 1.00 97.75 133 ALA A CA 1
ATOM 1022 C C . ALA A 1 133 ? -13.542 -3.731 -2.610 1.00 97.75 133 ALA A C 1
ATOM 1024 O O . ALA A 1 133 ? -12.794 -4.340 -3.377 1.00 97.75 133 ALA A O 1
ATOM 1025 N N . TYR A 1 134 ? -13.120 -2.713 -1.858 1.00 98.56 134 TYR A N 1
ATOM 1026 C CA . TYR A 1 134 ? -11.713 -2.338 -1.724 1.00 98.56 134 TYR A CA 1
ATOM 1027 C C . TYR A 1 134 ? -10.993 -3.220 -0.694 1.00 98.56 134 TYR A C 1
ATOM 1029 O O . TYR A 1 134 ? -11.622 -3.805 0.189 1.00 98.56 134 TYR A O 1
ATOM 1037 N N . ALA A 1 135 ? -9.668 -3.334 -0.813 1.00 97.62 135 ALA A N 1
ATOM 1038 C CA . ALA A 1 135 ? -8.869 -4.302 -0.057 1.00 97.62 135 ALA A CA 1
ATOM 1039 C C . ALA A 1 135 ? -8.837 -4.029 1.455 1.00 97.62 135 ALA A C 1
ATOM 1041 O O . ALA A 1 135 ? -8.721 -4.954 2.260 1.00 97.62 135 ALA A O 1
ATOM 1042 N N . GLY A 1 136 ? -8.917 -2.757 1.848 1.00 97.69 136 GLY A N 1
ATOM 1043 C CA . GLY A 1 136 ? -8.829 -2.349 3.242 1.00 97.69 136 GLY A CA 1
ATOM 1044 C C . GLY A 1 136 ? -8.456 -0.881 3.401 1.00 97.69 136 GLY A C 1
ATOM 1045 O O . GLY A 1 136 ? -8.628 -0.072 2.489 1.00 97.69 136 GLY A O 1
ATOM 1046 N N . VAL A 1 137 ? -7.926 -0.556 4.577 1.00 97.88 137 VAL A N 1
ATOM 1047 C CA . VAL A 1 137 ? -7.407 0.773 4.908 1.00 97.88 137 VAL A CA 1
ATOM 1048 C C . VAL A 1 137 ? -5.904 0.709 5.176 1.00 97.88 137 VAL A C 1
ATOM 1050 O O . VAL A 1 137 ? -5.421 -0.228 5.812 1.00 97.88 137 VAL A O 1
ATOM 1053 N N . MET A 1 138 ? -5.173 1.716 4.707 1.00 97.25 138 MET A N 1
ATOM 1054 C CA . MET A 1 138 ? -3.797 2.013 5.096 1.00 97.25 138 MET A CA 1
ATOM 1055 C C . MET A 1 138 ? -3.830 3.133 6.138 1.00 97.25 138 MET A C 1
ATOM 1057 O O . MET A 1 138 ? -4.584 4.094 5.999 1.00 97.25 138 MET A O 1
ATOM 1061 N N . ILE A 1 139 ? -3.056 2.990 7.215 1.00 96.31 139 ILE A N 1
ATOM 1062 C CA . ILE A 1 139 ? -3.119 3.887 8.374 1.00 96.31 139 ILE A CA 1
ATOM 1063 C C . ILE A 1 139 ? -1.782 4.598 8.514 1.00 96.31 139 ILE A C 1
ATOM 1065 O O . ILE A 1 139 ? -0.767 3.967 8.817 1.00 96.31 139 ILE A O 1
ATOM 1069 N N . TRP A 1 140 ? -1.782 5.914 8.323 1.00 95.25 140 TRP A N 1
ATOM 1070 C CA . TRP A 1 140 ? -0.554 6.698 8.351 1.00 95.25 140 TRP A CA 1
ATOM 1071 C C . TRP A 1 140 ? -0.210 7.214 9.749 1.00 95.25 140 TRP A C 1
ATOM 1073 O O . TRP A 1 140 ? -1.044 7.770 10.463 1.00 95.25 140 TRP A O 1
ATOM 1083 N N . VAL A 1 141 ? 1.055 6.988 10.120 1.00 91.44 141 VAL A N 1
ATOM 1084 C CA . VAL A 1 141 ? 1.752 7.449 11.335 1.00 91.44 141 VAL A CA 1
ATOM 1085 C C . VAL A 1 141 ? 0.912 7.468 12.635 1.00 91.44 141 VAL A C 1
ATOM 1087 O O . VAL A 1 141 ? 0.937 8.431 13.405 1.00 91.44 141 VAL A O 1
ATOM 1090 N N . PRO A 1 142 ? 0.196 6.380 12.968 1.00 89.06 142 PRO A N 1
ATOM 1091 C CA . PRO A 1 142 ? -0.751 6.379 14.085 1.00 89.06 142 PRO A CA 1
ATOM 1092 C C . PRO A 1 142 ? -0.098 6.705 15.439 1.00 89.06 142 PRO A C 1
ATOM 1094 O O . PRO A 1 142 ? -0.689 7.396 16.267 1.00 89.06 142 PRO A O 1
ATOM 1097 N N . ASN A 1 143 ? 1.157 6.292 15.636 1.00 86.62 143 ASN A N 1
ATOM 1098 C CA . ASN A 1 143 ? 1.902 6.488 16.885 1.00 86.62 143 ASN A CA 1
ATOM 1099 C C . ASN A 1 143 ? 2.293 7.950 17.163 1.00 86.62 143 ASN A C 1
ATOM 1101 O O . ASN A 1 143 ? 2.678 8.266 18.285 1.00 86.62 143 ASN A O 1
ATOM 1105 N N . SER A 1 144 ? 2.211 8.842 16.171 1.00 93.56 144 SER A N 1
ATOM 1106 C CA . SER A 1 144 ? 2.444 10.278 16.385 1.00 93.56 144 SER A CA 1
ATOM 1107 C C . SER A 1 144 ? 1.243 10.985 17.013 1.00 93.56 144 SER A C 1
ATOM 1109 O O . SER A 1 144 ? 1.391 12.089 17.532 1.00 93.56 144 SER A O 1
ATOM 1111 N N . PHE A 1 145 ? 0.059 10.370 16.959 1.00 93.62 145 PHE A N 1
ATOM 1112 C CA . PHE A 1 145 ? -1.204 11.006 17.342 1.00 93.62 145 PHE A CA 1
ATOM 1113 C C . PHE A 1 145 ? -1.964 10.251 18.428 1.00 93.62 145 PHE A C 1
ATOM 1115 O O . PHE A 1 145 ? -2.778 10.852 19.126 1.00 93.62 145 PHE A O 1
ATOM 1122 N N . LEU A 1 146 ? -1.719 8.948 18.566 1.00 94.81 146 LEU A N 1
ATOM 1123 C CA . LEU A 1 146 ? -2.448 8.082 19.480 1.00 94.81 146 LEU A CA 1
ATOM 1124 C C . LEU A 1 146 ? -1.539 7.570 20.599 1.00 94.81 146 LEU A C 1
ATOM 1126 O O . LEU A 1 146 ? -0.446 7.060 20.352 1.00 94.81 146 LEU A O 1
ATOM 1130 N N . SER A 1 147 ? -2.032 7.636 21.835 1.00 94.44 147 SER A N 1
ATOM 1131 C CA . SER A 1 147 ? -1.555 6.774 22.918 1.00 94.44 147 SER A CA 1
ATOM 1132 C C . SER A 1 147 ? -1.913 5.310 22.634 1.00 94.44 147 SER A C 1
ATOM 1134 O O . SER A 1 147 ? -2.751 5.022 21.780 1.00 94.44 147 SER A O 1
ATOM 1136 N N . THR A 1 148 ? -1.339 4.369 23.390 1.00 93.00 148 THR A N 1
ATOM 1137 C CA . THR A 1 148 ? -1.685 2.942 23.272 1.00 93.00 148 THR A CA 1
ATOM 1138 C C . THR A 1 148 ? -3.189 2.692 23.418 1.00 93.00 148 THR A C 1
ATOM 1140 O O . THR A 1 148 ? -3.773 2.033 22.569 1.00 93.00 148 THR A O 1
ATOM 1143 N N . GLU A 1 149 ? -3.838 3.263 24.437 1.00 93.69 149 GLU A N 1
ATOM 1144 C CA . GLU A 1 149 ? -5.287 3.111 24.662 1.00 93.69 149 GLU A CA 1
ATOM 1145 C C . GLU A 1 149 ? -6.110 3.721 23.516 1.00 93.69 149 GLU A C 1
ATOM 1147 O O . GLU A 1 149 ? -7.114 3.163 23.070 1.00 93.69 149 GLU A O 1
ATOM 1152 N N . GLN A 1 150 ? -5.686 4.871 22.988 1.00 95.56 150 GLN A N 1
ATOM 1153 C CA . GLN A 1 150 ? -6.368 5.474 21.844 1.00 95.56 150 GLN A CA 1
ATOM 1154 C C . GLN A 1 150 ? -6.192 4.626 20.578 1.00 95.56 150 GLN A C 1
ATOM 1156 O O . GLN A 1 150 ? -7.134 4.498 19.799 1.00 95.56 150 GLN A O 1
ATOM 1161 N N . ALA A 1 151 ? -5.023 4.011 20.393 1.00 95.31 151 ALA A N 1
ATOM 1162 C CA . ALA A 1 151 ? -4.753 3.085 19.302 1.00 95.31 151 ALA A CA 1
ATOM 1163 C C . ALA A 1 151 ? -5.608 1.812 19.408 1.00 95.31 151 ALA A C 1
ATOM 1165 O O . ALA A 1 151 ? -6.193 1.400 18.409 1.00 95.31 151 ALA A O 1
ATOM 1166 N N . GLU A 1 152 ? -5.763 1.230 20.603 1.00 95.69 152 GLU A N 1
ATOM 1167 C CA . GLU A 1 152 ? -6.689 0.108 20.845 1.00 95.69 152 GLU A CA 1
ATOM 1168 C C . GLU A 1 152 ? -8.103 0.443 20.384 1.00 95.69 152 GLU A C 1
ATOM 1170 O O . GLU A 1 152 ? -8.702 -0.317 19.624 1.00 95.69 152 GLU A O 1
ATOM 1175 N N . ASN A 1 153 ? -8.618 1.606 20.786 1.00 96.38 153 ASN A N 1
ATOM 1176 C CA . ASN A 1 153 ? -9.944 2.061 20.380 1.00 96.38 153 ASN A CA 1
ATOM 1177 C C . ASN A 1 153 ? -10.034 2.282 18.861 1.00 96.38 153 ASN A C 1
ATOM 1179 O O . ASN A 1 153 ? -10.974 1.803 18.229 1.00 96.38 153 ASN A O 1
ATOM 1183 N N . TYR A 1 154 ? -9.038 2.945 18.266 1.00 97.00 154 TYR A N 1
ATOM 1184 C CA . TYR A 1 154 ? -8.988 3.222 16.828 1.00 97.00 154 TYR A CA 1
ATOM 1185 C C . TYR A 1 154 ? -8.999 1.939 15.994 1.00 97.00 154 TYR A C 1
ATOM 1187 O O . TYR A 1 154 ? -9.849 1.774 15.121 1.00 97.00 154 TYR A O 1
ATOM 1195 N N . TYR A 1 155 ? -8.110 0.990 16.292 1.00 96.75 155 TYR A N 1
ATOM 1196 C CA . TYR A 1 155 ? -8.067 -0.282 15.573 1.00 96.75 155 TYR A CA 1
ATOM 1197 C C . TYR A 1 155 ? -9.250 -1.197 15.916 1.00 96.75 155 TYR A C 1
ATOM 1199 O O . TYR A 1 155 ? -9.644 -2.003 15.074 1.00 96.75 155 TYR A O 1
ATOM 1207 N N . SER A 1 156 ? -9.855 -1.063 17.103 1.00 97.62 156 SER A N 1
ATOM 1208 C CA . SER A 1 156 ? -11.100 -1.766 17.442 1.00 97.62 156 SER A CA 1
ATOM 1209 C C . SER A 1 156 ? -12.243 -1.353 16.519 1.00 97.62 156 SER A C 1
ATOM 1211 O O . SER A 1 156 ? -12.947 -2.224 16.021 1.00 97.62 156 SER A O 1
ATOM 1213 N N . GLU A 1 157 ? -12.408 -0.058 16.231 1.00 97.94 157 GLU A N 1
ATOM 1214 C CA . GLU A 1 157 ? -13.430 0.398 15.274 1.00 97.94 157 GLU A CA 1
ATOM 1215 C C . GLU A 1 157 ? -13.208 -0.172 13.865 1.00 97.94 157 GLU A C 1
ATOM 1217 O O . GLU A 1 157 ? -14.171 -0.540 13.193 1.00 97.94 157 GLU A O 1
ATOM 1222 N N . ILE A 1 158 ? -11.952 -0.356 13.446 1.00 97.00 158 ILE A N 1
ATOM 1223 C CA . ILE A 1 158 ? -11.637 -1.013 12.169 1.00 97.00 158 ILE A CA 1
ATOM 1224 C C . ILE A 1 158 ? -12.105 -2.470 12.182 1.00 97.00 158 ILE A C 1
ATOM 1226 O O . ILE A 1 158 ? -12.889 -2.870 11.320 1.00 97.00 158 ILE A O 1
ATOM 1230 N N . ILE A 1 159 ? -11.678 -3.275 13.161 1.00 97.12 159 ILE A N 1
ATOM 1231 C CA . ILE A 1 159 ? -12.007 -4.710 13.161 1.00 97.12 159 ILE A CA 1
ATOM 1232 C C . ILE A 1 159 ? -13.489 -4.985 13.437 1.00 97.12 159 ILE A C 1
ATOM 1234 O O . ILE A 1 159 ? -14.017 -5.955 12.898 1.00 97.12 159 ILE A O 1
ATOM 1238 N N . LYS A 1 160 ? -14.194 -4.121 14.184 1.00 97.69 160 LYS A N 1
ATOM 1239 C CA . LYS A 1 160 ? -15.650 -4.231 14.402 1.00 97.69 160 LYS A CA 1
ATOM 1240 C C . LYS A 1 160 ? -16.450 -4.169 13.106 1.00 97.69 160 LYS A C 1
ATOM 1242 O O . LYS A 1 160 ? -17.518 -4.768 13.023 1.00 97.69 160 LYS A O 1
ATOM 1247 N N . THR A 1 161 ? -15.929 -3.480 12.094 1.00 95.62 161 THR A N 1
ATOM 1248 C CA . THR A 1 161 ? -16.542 -3.401 10.760 1.00 95.62 161 THR A CA 1
ATOM 1249 C C . THR A 1 161 ? -16.661 -4.789 10.118 1.00 95.62 161 THR A C 1
ATOM 1251 O O . THR A 1 161 ? -17.668 -5.104 9.491 1.00 95.62 161 THR A O 1
ATOM 1254 N N . ARG A 1 162 ? -15.660 -5.659 10.315 1.00 92.81 162 ARG A N 1
ATOM 1255 C CA . ARG A 1 162 ? -15.647 -7.028 9.771 1.00 92.81 162 ARG A CA 1
ATOM 1256 C C . ARG A 1 162 ? -16.202 -8.060 10.755 1.00 92.81 162 ARG A C 1
ATOM 1258 O O . ARG A 1 162 ? -16.947 -8.950 10.359 1.00 92.81 162 ARG A O 1
ATOM 1265 N N . ASP A 1 163 ? -15.824 -7.938 12.024 1.00 95.81 163 ASP A N 1
ATOM 1266 C CA . ASP A 1 163 ? -15.982 -8.987 13.038 1.00 95.81 163 ASP A CA 1
ATOM 1267 C C . ASP A 1 163 ? -17.134 -8.701 14.024 1.00 95.81 163 ASP A C 1
ATOM 1269 O O . ASP A 1 163 ? -17.431 -9.518 14.897 1.00 95.81 163 ASP A O 1
ATOM 1273 N N . GLY A 1 164 ? -17.817 -7.561 13.869 1.00 95.31 164 GLY A N 1
ATOM 1274 C CA . GLY A 1 164 ? -18.954 -7.138 14.686 1.00 95.31 164 GLY A CA 1
ATOM 1275 C C . GLY A 1 164 ? -18.571 -6.419 15.985 1.00 95.31 164 GLY A C 1
ATOM 1276 O O . GLY A 1 164 ? -17.408 -6.341 16.369 1.00 95.31 164 GLY A O 1
ATOM 1277 N N . ASP A 1 165 ? -19.578 -5.900 16.696 1.00 95.94 165 ASP A N 1
ATOM 1278 C CA . ASP A 1 165 ? -19.410 -4.985 17.845 1.00 95.94 165 ASP A CA 1
ATOM 1279 C C . ASP A 1 165 ? -18.610 -5.554 19.023 1.00 95.94 165 ASP A C 1
ATOM 1281 O O . ASP A 1 165 ? -18.060 -4.794 19.820 1.00 95.94 165 ASP A O 1
ATOM 1285 N N . GLY A 1 166 ? -18.549 -6.882 19.143 1.00 95.62 166 GLY A N 1
ATOM 1286 C CA . GLY A 1 166 ? -17.789 -7.564 20.190 1.00 95.62 166 GLY A CA 1
ATOM 1287 C C . GLY A 1 166 ? -16.280 -7.620 19.938 1.00 95.62 166 GLY A C 1
ATOM 1288 O O . GLY A 1 166 ? -15.543 -8.047 20.824 1.00 95.62 166 GLY A O 1
ATOM 1289 N N . ALA A 1 167 ? -15.812 -7.229 18.751 1.00 97.31 167 ALA A N 1
ATOM 1290 C CA . ALA A 1 167 ? -14.401 -7.265 18.401 1.00 97.31 167 ALA A CA 1
ATOM 1291 C C . ALA A 1 167 ? -13.620 -6.116 19.063 1.00 97.31 167 ALA A C 1
ATOM 1293 O O . ALA A 1 167 ? -14.079 -4.973 19.127 1.00 97.31 167 ALA A O 1
ATOM 1294 N N . SER A 1 168 ? -12.412 -6.421 19.538 1.00 96.88 168 SER A N 1
ATOM 1295 C CA . SER A 1 168 ? -11.522 -5.443 20.173 1.00 96.88 168 SER A CA 1
ATOM 1296 C C . SER A 1 168 ? -10.049 -5.748 19.913 1.00 96.88 168 SER A C 1
ATOM 1298 O O . SER A 1 168 ? -9.631 -6.908 19.973 1.00 96.88 168 SER A O 1
ATOM 1300 N N . VAL A 1 169 ? -9.260 -4.704 19.677 1.00 95.56 169 VAL A N 1
ATOM 1301 C CA . VAL A 1 169 ? -7.796 -4.759 19.666 1.00 95.56 169 VAL A CA 1
ATOM 1302 C C . VAL A 1 169 ? -7.285 -4.448 21.064 1.00 95.56 169 VAL A C 1
ATOM 1304 O O . VAL A 1 169 ? -7.724 -3.489 21.687 1.00 95.56 169 VAL A O 1
ATOM 1307 N N . ILE A 1 170 ? -6.350 -5.266 21.545 1.00 93.75 170 ILE A N 1
ATOM 1308 C CA . ILE A 1 170 ? -5.693 -5.091 22.842 1.00 93.75 170 ILE A CA 1
ATOM 1309 C C . ILE A 1 170 ? -4.186 -5.193 22.615 1.00 93.75 170 ILE A C 1
ATOM 1311 O O . ILE A 1 170 ? -3.696 -6.218 22.125 1.00 93.75 170 ILE A O 1
ATOM 1315 N N . TYR A 1 171 ? -3.441 -4.160 22.995 1.00 89.25 171 TYR A N 1
ATOM 1316 C CA . TYR A 1 171 ? -1.987 -4.184 23.007 1.00 89.25 171 TYR A CA 1
ATOM 1317 C C . TYR A 1 171 ? -1.512 -4.908 24.259 1.00 89.25 171 TYR A C 1
ATOM 1319 O O . TYR A 1 171 ? -1.564 -4.408 25.382 1.00 89.25 171 TYR A O 1
ATOM 1327 N N . LYS A 1 172 ? -0.998 -6.121 24.068 1.00 85.38 172 LYS A N 1
ATOM 1328 C CA . LYS A 1 172 ? -0.332 -6.836 25.154 1.00 85.38 172 LYS A CA 1
ATOM 1329 C C . LYS A 1 172 ? 0.995 -6.148 25.445 1.00 85.38 172 LYS A C 1
ATOM 1331 O O . LYS A 1 172 ? 1.838 -6.039 24.557 1.00 85.38 172 LYS A O 1
ATOM 1336 N N . SER A 1 173 ? 1.205 -5.737 26.692 1.00 67.62 173 SER A N 1
ATOM 1337 C CA . SER A 1 173 ? 2.539 -5.369 27.151 1.00 67.62 173 SER A CA 1
ATOM 1338 C C . SER A 1 173 ? 3.438 -6.600 27.038 1.00 67.62 173 SER A C 1
ATOM 1340 O O . SER A 1 173 ? 3.285 -7.599 27.743 1.00 67.62 173 SER A O 1
ATOM 1342 N N . SER A 1 174 ? 4.368 -6.566 26.091 1.00 59.75 174 SER A N 1
ATOM 1343 C CA . SER A 1 174 ? 5.414 -7.571 26.003 1.00 59.75 174 SER A CA 1
ATOM 1344 C C . SER A 1 174 ? 6.390 -7.330 27.152 1.00 59.75 174 SER A C 1
ATOM 1346 O O . SER A 1 174 ? 7.266 -6.470 27.066 1.00 59.75 174 SER A O 1
ATOM 1348 N N . PHE A 1 175 ? 6.256 -8.099 28.233 1.00 48.00 175 PHE A N 1
ATOM 1349 C CA . PHE A 1 175 ? 7.401 -8.389 29.089 1.00 48.00 175 PHE A CA 1
ATOM 1350 C C . PHE A 1 175 ? 8.362 -9.246 28.264 1.00 48.00 175 PHE A C 1
ATOM 1352 O O . PHE A 1 175 ? 8.260 -10.472 28.257 1.00 48.00 175 PHE A O 1
ATOM 1359 N N . PHE A 1 176 ? 9.270 -8.608 27.531 1.00 51.97 176 PHE A N 1
ATOM 1360 C CA . PHE A 1 176 ? 10.477 -9.295 27.100 1.00 51.97 176 PHE A CA 1
ATOM 1361 C C . PHE A 1 176 ? 11.276 -9.595 28.376 1.00 51.97 176 PHE A C 1
ATOM 1363 O O . PHE A 1 176 ? 11.766 -8.678 29.034 1.00 51.97 176 PHE A O 1
ATOM 1370 N N . LYS A 1 177 ? 11.278 -10.866 28.787 1.00 40.62 177 LYS A N 1
ATOM 1371 C CA . LYS A 1 177 ? 12.274 -11.407 29.716 1.00 40.62 177 LYS A CA 1
ATOM 1372 C C . LYS A 1 177 ? 13.541 -11.738 28.948 1.00 40.62 177 LYS A C 1
ATOM 1374 O O . LYS A 1 177 ? 13.395 -12.213 27.800 1.00 40.62 177 LYS A O 1
#

Foldseek 3Di:
DDLVVLLVVLVVVLVVCVVVVHQADEDDDDPPPDDDDLQSVLSNLVNNLPDPSCPRGFYEYEDDPCVSNLDDPSHCQVSGQAYAYDPQQLDCVSCVVSVVSPHDQLRYAYEHEVVNDPLVCLLVSLLVSVVVVHNYHDYPPHVVPDDQVRVFSSVQSNVCSPPNPPGTDDDDDDPPD

Sequence (177 aa):
MSQAACITLAEKMVDDINNFGLDGINIDDEYSMQEGNTQSFYWVLQSIHGNSKFEGKKLTKALWSDSIYFSGGTNVASLLTEGYEMTYMGDVSLLDQYVQYGMDKSALLLGISPQFTALSNVRSICDSVISNAYAGVMIWVPNSFLSTEQAENYYSEIIKTRDGDGASVIYKSSFFK

pLDDT: mean 94.72, std 8.25, range [40.62, 98.81]

InterPro domains:
  IPR001579 Glycosyl hydrolase family 18, active site [PS01095] (22-30)
  IPR017853 Glycoside hydrolase superfamily [SSF51445] (7-143)

Radius of gyration: 18.2 Å; chains: 1; bounding box: 40×32×52 Å